Protein AF-A0A2V5MKQ5-F1 (afdb_monomer_lite)

Foldseek 3Di:
DDDDDDDDDDDDDDDDDDDDDDDDDDDDDDPDDDPPPPDDDDDDDDDDDDDDDDDDDDDDDDDDPDPPPPPDPDPDPPPVPPPVDPWDKDKAWWDADPVQKTWGADVVVVSDDDLQTETGDSCNCVVLVDDGGKIWIATWDQDPSHIYGDDTQDINPHGSVVSVPDDPPVPDDDDDD

Radius of gyration: 36.66 Å; chains: 1; bounding box: 96×63×113 Å

Structure (mmCIF, N/CA/C/O backbone):
data_AF-A0A2V5MKQ5-F1
#
_entry.id   AF-A0A2V5MKQ5-F1
#
loop_
_atom_site.group_PDB
_atom_site.id
_atom_site.type_symbol
_atom_site.label_atom_id
_atom_site.label_alt_id
_atom_site.label_comp_id
_atom_site.label_asym_id
_atom_site.label_entity_id
_atom_site.label_seq_id
_atom_site.pdbx_PDB_ins_code
_atom_site.Cartn_x
_atom_site.Cartn_y
_atom_site.Cartn_z
_atom_site.occupancy
_atom_site.B_iso_or_equiv
_atom_site.auth_seq_id
_atom_site.auth_comp_id
_atom_site.auth_asym_id
_atom_site.auth_atom_id
_atom_site.pdbx_PDB_model_num
ATOM 1 N N . MET A 1 1 ? 54.686 -41.166 -37.992 1.00 39.62 1 MET A N 1
ATOM 2 C CA . MET A 1 1 ? 55.548 -40.413 -37.072 1.00 39.62 1 MET A CA 1
ATOM 3 C C . MET A 1 1 ? 54.743 -39.206 -36.630 1.00 39.62 1 MET A C 1
ATOM 5 O O . MET A 1 1 ? 54.577 -38.311 -37.446 1.00 39.62 1 MET A O 1
ATOM 9 N N . ASP A 1 2 ? 54.065 -39.135 -35.491 1.00 48.53 2 ASP A N 1
ATOM 10 C CA . ASP A 1 2 ? 53.892 -39.974 -34.292 1.00 48.53 2 ASP A CA 1
ATOM 11 C C . ASP A 1 2 ? 52.547 -39.482 -33.692 1.00 48.53 2 ASP A C 1
ATOM 13 O O . ASP A 1 2 ? 52.270 -38.284 -33.735 1.00 48.53 2 ASP A O 1
ATOM 17 N N . GLU A 1 3 ? 51.527 -40.320 -33.492 1.00 52.16 3 GLU A N 1
ATOM 18 C CA . GLU A 1 3 ? 51.204 -41.030 -32.236 1.00 52.16 3 GLU A CA 1
ATOM 19 C C . GLU A 1 3 ? 51.322 -40.179 -30.957 1.00 52.16 3 GLU A C 1
ATOM 21 O O . GLU A 1 3 ? 52.414 -39.735 -30.625 1.00 52.16 3 GLU A O 1
ATOM 26 N N . ASN A 1 4 ? 50.174 -39.966 -30.283 1.00 58.44 4 ASN A N 1
ATOM 27 C CA . ASN A 1 4 ? 49.924 -39.787 -28.831 1.00 58.44 4 ASN A CA 1
ATOM 28 C C . ASN A 1 4 ? 48.474 -39.258 -28.688 1.00 58.44 4 ASN A C 1
ATOM 30 O O . ASN A 1 4 ? 48.225 -38.083 -28.937 1.00 58.44 4 ASN A O 1
ATOM 34 N N . ASN A 1 5 ? 47.425 -40.083 -28.605 1.00 54.06 5 ASN A N 1
ATOM 35 C CA . ASN A 1 5 ? 47.010 -41.039 -27.562 1.00 54.06 5 ASN A CA 1
ATOM 36 C C . ASN A 1 5 ? 46.573 -40.387 -26.232 1.00 54.06 5 ASN A C 1
ATOM 38 O O . ASN A 1 5 ? 47.407 -39.993 -25.428 1.00 54.06 5 ASN A O 1
ATOM 42 N N . ASP A 1 6 ? 45.245 -40.272 -26.106 1.00 55.38 6 ASP A N 1
ATOM 43 C CA . ASP A 1 6 ? 44.357 -40.610 -24.976 1.00 55.38 6 ASP A CA 1
ATOM 44 C C . ASP A 1 6 ? 44.837 -40.432 -23.520 1.00 55.38 6 ASP A C 1
ATOM 46 O O . ASP A 1 6 ? 45.782 -41.088 -23.103 1.00 55.38 6 ASP A O 1
ATOM 50 N N . GLU A 1 7 ? 44.097 -39.608 -22.759 1.00 61.53 7 GLU A N 1
ATOM 51 C CA . GLU A 1 7 ? 43.859 -39.610 -21.293 1.00 61.53 7 GLU A CA 1
ATOM 52 C C . GLU A 1 7 ? 43.198 -38.245 -20.948 1.00 61.53 7 GLU A C 1
ATOM 54 O O . GLU A 1 7 ? 43.709 -37.198 -21.320 1.00 61.53 7 GLU A O 1
ATOM 59 N N . ASN A 1 8 ? 42.060 -38.079 -20.271 1.00 56.19 8 ASN A N 1
ATOM 60 C CA . ASN A 1 8 ? 41.385 -38.897 -19.279 1.00 56.19 8 ASN A CA 1
ATOM 61 C C . ASN A 1 8 ? 39.951 -38.336 -19.071 1.00 56.19 8 ASN A C 1
ATOM 63 O O . ASN A 1 8 ? 39.749 -37.121 -19.006 1.00 56.19 8 ASN A O 1
ATOM 67 N N . GLN A 1 9 ? 38.961 -39.225 -18.994 1.00 63.19 9 GLN A N 1
ATOM 68 C CA . GLN A 1 9 ? 37.521 -38.949 -18.872 1.00 63.19 9 GLN A CA 1
ATOM 69 C C . GLN A 1 9 ? 37.124 -38.501 -17.444 1.00 63.19 9 GLN A C 1
ATOM 71 O O . GLN A 1 9 ? 37.850 -38.786 -16.490 1.00 63.19 9 GLN A O 1
ATOM 76 N N . PRO A 1 10 ? 35.966 -37.836 -17.242 1.00 60.56 10 PRO A N 1
ATOM 77 C CA . PRO A 1 10 ? 35.451 -37.548 -15.901 1.00 60.56 10 PRO A CA 1
ATOM 78 C C . PRO A 1 10 ? 34.958 -38.828 -15.198 1.00 60.56 10 PRO A C 1
ATOM 80 O O . PRO A 1 10 ? 34.242 -39.636 -15.788 1.00 60.56 10 PRO A O 1
ATOM 83 N N . ALA A 1 11 ? 35.322 -39.000 -13.924 1.00 65.56 11 ALA A N 1
ATOM 84 C CA . ALA A 1 11 ? 34.940 -40.157 -13.110 1.00 65.56 11 ALA A CA 1
ATOM 85 C C . ALA A 1 11 ? 33.420 -40.210 -12.800 1.00 65.56 11 ALA A C 1
ATOM 87 O O . ALA A 1 11 ? 32.802 -39.156 -12.615 1.00 65.56 11 ALA A O 1
ATOM 88 N N . PRO A 1 12 ? 32.811 -41.413 -12.707 1.00 56.47 12 PRO A N 1
ATOM 89 C CA . PRO A 1 12 ? 31.392 -41.593 -12.419 1.00 56.47 12 PRO A CA 1
ATOM 90 C C . PRO A 1 12 ? 31.064 -41.674 -10.916 1.00 56.47 12 PRO A C 1
ATOM 92 O O . PRO A 1 12 ? 31.921 -41.823 -10.051 1.00 56.47 12 PRO A O 1
ATOM 95 N N . VAL A 1 13 ? 29.761 -41.568 -10.664 1.00 56.53 13 VAL A N 1
ATOM 96 C CA . VAL A 1 13 ? 29.020 -41.501 -9.398 1.00 56.53 13 VAL A CA 1
ATOM 97 C C . VAL A 1 13 ? 29.194 -42.751 -8.523 1.00 56.53 13 VAL A C 1
ATOM 99 O O . VAL A 1 13 ? 28.923 -43.855 -8.987 1.00 56.53 13 VAL A O 1
ATOM 102 N N . GLU A 1 14 ? 29.483 -42.571 -7.229 1.00 49.66 14 GLU A N 1
ATOM 103 C CA . GLU A 1 14 ? 29.200 -43.580 -6.200 1.00 49.66 14 GLU A CA 1
ATOM 104 C C . GLU A 1 14 ? 28.038 -43.142 -5.302 1.00 49.66 14 GLU A C 1
ATOM 106 O O . GLU A 1 14 ? 28.033 -42.088 -4.667 1.00 49.66 14 GLU A O 1
ATOM 111 N N . THR A 1 15 ? 27.024 -44.003 -5.300 1.00 49.22 15 THR A N 1
ATOM 112 C CA . THR A 1 15 ? 25.898 -44.035 -4.375 1.00 49.22 15 THR A CA 1
ATOM 113 C C . THR A 1 15 ? 26.328 -44.821 -3.141 1.00 49.22 15 THR A C 1
ATOM 115 O O . THR A 1 15 ? 26.716 -45.976 -3.275 1.00 49.22 15 THR A O 1
ATOM 118 N N . ALA A 1 16 ? 26.178 -44.253 -1.947 1.00 45.69 16 ALA A N 1
ATOM 119 C CA . ALA A 1 16 ? 26.094 -45.032 -0.718 1.00 45.69 16 ALA A CA 1
ATOM 120 C C . ALA A 1 16 ? 25.119 -44.340 0.236 1.00 45.69 16 ALA A C 1
ATOM 122 O O . ALA A 1 16 ? 25.381 -43.273 0.788 1.00 45.69 16 ALA A O 1
ATOM 123 N N . ALA A 1 17 ? 23.945 -44.949 0.348 1.00 45.34 17 ALA A N 1
ATOM 124 C CA . ALA A 1 17 ? 23.015 -44.726 1.431 1.00 45.34 17 ALA A CA 1
ATOM 125 C C . ALA A 1 17 ? 23.611 -45.288 2.727 1.00 45.34 17 ALA A C 1
ATOM 127 O O . ALA A 1 17 ? 24.124 -46.401 2.711 1.00 45.34 17 ALA A O 1
ATOM 128 N N . ASP A 1 18 ? 23.441 -44.574 3.837 1.00 53.12 18 ASP A N 1
ATOM 129 C CA . ASP A 1 18 ? 23.330 -45.204 5.150 1.00 53.12 18 ASP A CA 1
ATOM 130 C C . ASP A 1 18 ? 22.248 -44.485 5.976 1.00 53.12 18 ASP A C 1
ATOM 132 O O . ASP A 1 18 ? 22.280 -43.255 6.106 1.00 53.12 18 ASP A O 1
ATOM 136 N N . PRO A 1 19 ? 21.243 -45.217 6.493 1.00 56.53 19 PRO A N 1
ATOM 137 C CA . PRO A 1 19 ? 20.177 -44.669 7.313 1.00 56.53 19 PRO A CA 1
ATOM 138 C C . PRO A 1 19 ? 20.463 -44.825 8.817 1.00 56.53 19 PRO A C 1
ATOM 140 O O . PRO A 1 19 ? 21.181 -45.716 9.253 1.00 56.53 19 PRO A O 1
ATOM 143 N N . ALA A 1 20 ? 19.731 -44.025 9.598 1.00 42.56 20 ALA A N 1
ATOM 144 C CA . ALA A 1 20 ? 19.390 -44.218 11.011 1.00 42.56 20 ALA A CA 1
ATOM 145 C C . ALA A 1 20 ? 20.372 -43.720 12.089 1.00 42.56 20 ALA A C 1
ATOM 147 O O . ALA A 1 20 ? 21.275 -44.428 12.513 1.00 42.56 20 ALA A O 1
ATOM 148 N N . LEU A 1 21 ? 19.998 -42.594 12.714 1.00 52.06 21 LEU A N 1
ATOM 149 C CA . LEU A 1 21 ? 19.948 -42.480 14.178 1.00 52.06 21 LEU A CA 1
ATOM 150 C C . LEU A 1 21 ? 18.680 -41.697 14.593 1.00 52.06 21 LEU A C 1
ATOM 152 O O . LEU A 1 21 ? 18.428 -40.621 14.049 1.00 52.06 21 LEU A O 1
ATOM 156 N N . PRO A 1 22 ? 17.852 -42.208 15.527 1.00 51.72 22 PRO A N 1
ATOM 157 C CA . PRO A 1 22 ? 16.663 -41.510 15.998 1.00 51.72 22 PRO A CA 1
ATOM 158 C C . PRO A 1 22 ? 17.040 -40.530 17.114 1.00 51.72 22 PRO A C 1
ATOM 160 O O . PRO A 1 22 ? 17.352 -40.935 18.235 1.0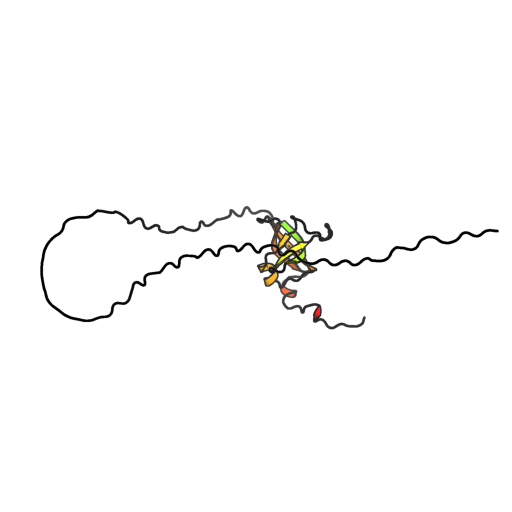0 51.72 22 PRO A O 1
ATOM 163 N N . GLU A 1 23 ? 16.986 -39.229 16.830 1.00 51.44 23 GLU A N 1
ATOM 164 C CA . GLU A 1 23 ? 17.186 -38.217 17.865 1.00 51.44 23 GLU A CA 1
ATOM 165 C C . GLU A 1 23 ? 15.937 -38.082 18.747 1.00 51.44 23 GLU A C 1
ATOM 167 O O . GLU A 1 23 ? 14.795 -37.930 18.301 1.00 51.44 23 GLU A O 1
ATOM 172 N N . GLN A 1 24 ? 16.187 -38.216 20.042 1.00 55.12 24 GLN A N 1
ATOM 173 C CA . GLN A 1 24 ? 15.215 -38.368 21.107 1.00 55.12 24 GLN A CA 1
ATOM 174 C C . GLN A 1 24 ? 14.298 -37.144 21.205 1.00 55.12 24 GLN A C 1
ATOM 176 O O . GLN A 1 24 ? 14.716 -36.036 21.541 1.00 55.12 24 GLN A O 1
ATOM 181 N N . ARG A 1 25 ? 12.998 -37.365 20.989 1.00 53.09 25 ARG A N 1
ATOM 182 C CA . ARG A 1 25 ? 11.948 -36.399 21.323 1.00 53.09 25 ARG A CA 1
ATOM 183 C C . ARG A 1 25 ? 11.902 -36.205 22.837 1.00 53.09 25 ARG A C 1
ATOM 185 O O . ARG A 1 25 ? 11.254 -36.964 23.552 1.00 53.09 25 ARG A O 1
ATOM 192 N N . GLN A 1 26 ? 12.559 -35.159 23.326 1.00 56.31 26 GLN A N 1
ATOM 193 C CA . GLN A 1 26 ? 12.410 -34.726 24.710 1.00 56.31 26 GLN A CA 1
ATOM 194 C C . GLN A 1 26 ? 10.971 -34.242 24.939 1.00 56.31 26 GLN A C 1
ATOM 196 O O . GLN A 1 26 ? 10.519 -33.215 24.425 1.00 56.31 26 GLN A O 1
ATOM 201 N N . HIS A 1 27 ? 10.224 -35.033 25.703 1.00 48.47 27 HIS A N 1
ATOM 202 C CA . HIS A 1 27 ? 8.871 -34.738 26.142 1.00 48.47 27 HIS A CA 1
ATOM 203 C C . HIS A 1 27 ? 8.852 -33.477 27.018 1.00 48.47 27 HIS A C 1
ATOM 205 O O . HIS A 1 27 ? 9.259 -33.495 28.177 1.00 48.47 27 HIS A O 1
ATOM 211 N N . ARG A 1 28 ? 8.307 -32.375 26.491 1.00 57.31 28 ARG A N 1
ATOM 212 C CA . ARG A 1 28 ? 7.909 -31.217 27.307 1.00 57.31 28 ARG A CA 1
ATOM 213 C C . ARG A 1 28 ? 6.769 -31.622 28.256 1.00 57.31 28 ARG A C 1
ATOM 215 O O . ARG A 1 28 ? 5.722 -32.064 27.771 1.00 57.31 28 ARG A O 1
ATOM 222 N N . PRO A 1 29 ? 6.892 -31.426 29.580 1.00 51.72 29 PRO A N 1
ATOM 223 C CA . PRO A 1 29 ? 5.800 -31.713 30.495 1.00 51.72 29 PRO A CA 1
ATOM 224 C C . PRO A 1 29 ? 4.680 -30.683 30.304 1.00 51.72 29 PRO A C 1
ATOM 226 O O . PRO A 1 29 ? 4.890 -29.467 30.342 1.00 51.72 29 PRO A O 1
ATOM 229 N N . ARG A 1 30 ? 3.459 -31.182 30.098 1.00 58.16 30 ARG A N 1
ATOM 230 C CA . ARG A 1 30 ? 2.233 -30.379 30.064 1.00 58.16 30 ARG A CA 1
ATOM 231 C C . ARG A 1 30 ? 1.997 -29.780 31.453 1.00 58.16 30 ARG A C 1
ATOM 233 O O . ARG A 1 30 ? 1.656 -30.503 32.388 1.00 58.16 30 ARG A O 1
ATOM 240 N N . ARG A 1 31 ? 2.150 -28.459 31.589 1.00 55.16 31 ARG A N 1
ATOM 241 C CA . ARG A 1 31 ? 1.735 -27.715 32.788 1.00 55.16 31 ARG A CA 1
ATOM 242 C C . ARG A 1 31 ? 0.212 -27.830 32.933 1.00 55.16 31 ARG A C 1
ATOM 244 O O . ARG A 1 31 ? -0.539 -27.226 32.172 1.00 55.16 31 ARG A O 1
ATOM 251 N N . ARG A 1 32 ? -0.240 -28.654 33.885 1.00 51.41 32 ARG A N 1
ATOM 252 C CA . ARG A 1 32 ? -1.635 -28.712 34.342 1.00 51.41 32 ARG A CA 1
ATOM 253 C C . ARG A 1 32 ? -1.969 -27.392 35.033 1.00 51.41 32 ARG A C 1
ATOM 255 O O . ARG A 1 32 ? -1.451 -27.117 36.110 1.00 51.41 32 ARG A O 1
ATOM 262 N N . PHE A 1 33 ? -2.851 -26.600 34.437 1.00 50.72 33 PHE A N 1
ATOM 263 C CA . PHE A 1 33 ? -3.520 -25.520 35.155 1.00 50.72 33 PHE A CA 1
ATOM 264 C C . PHE A 1 33 ? -4.498 -26.129 36.175 1.00 50.72 33 PHE A C 1
ATOM 266 O O . PHE A 1 33 ? -5.291 -27.000 35.798 1.00 50.72 33 PHE A O 1
ATOM 273 N N . PRO A 1 34 ? -4.485 -25.712 37.451 1.00 51.16 34 PRO A N 1
ATOM 274 C CA . PRO A 1 34 ? -5.524 -26.104 38.389 1.00 51.16 34 PRO A CA 1
ATOM 275 C C . PRO A 1 34 ? -6.838 -25.417 38.001 1.00 51.16 34 PRO A C 1
ATOM 277 O O . PRO A 1 34 ? -6.930 -24.191 37.934 1.00 51.16 34 PRO A O 1
ATOM 280 N N . ARG A 1 35 ? -7.876 -26.221 37.745 1.00 48.50 35 ARG A N 1
ATOM 281 C CA . ARG A 1 35 ? -9.254 -25.742 37.599 1.00 48.50 35 ARG A CA 1
ATOM 282 C C . ARG A 1 35 ? -9.693 -25.133 38.934 1.00 48.50 35 ARG A C 1
ATOM 284 O O . ARG A 1 35 ? -9.949 -25.865 39.888 1.00 48.50 35 ARG A O 1
ATOM 291 N N . ARG A 1 36 ? -9.788 -23.802 39.000 1.00 43.91 36 ARG A N 1
ATOM 292 C CA . ARG A 1 36 ? -10.528 -23.102 40.060 1.00 43.91 36 ARG A CA 1
ATOM 293 C C . ARG A 1 36 ? -11.982 -23.572 39.998 1.00 43.91 36 ARG A C 1
ATOM 295 O O . ARG A 1 36 ? -12.695 -23.245 39.055 1.00 43.91 36 ARG A O 1
ATOM 302 N N . ARG A 1 37 ? -12.410 -24.354 40.993 1.00 44.00 37 ARG A N 1
ATOM 303 C CA . ARG A 1 37 ? -13.832 -24.562 41.284 1.00 44.00 37 ARG A CA 1
ATOM 304 C C . ARG A 1 37 ? -14.386 -23.225 41.763 1.00 44.00 37 ARG A C 1
ATOM 306 O O . ARG A 1 37 ? -14.132 -22.834 42.899 1.00 44.00 37 ARG A O 1
ATOM 313 N N . TYR A 1 38 ? -15.110 -22.526 40.895 1.00 40.75 38 TYR A N 1
ATOM 314 C CA . TYR A 1 38 ? -16.082 -21.552 41.365 1.00 40.75 38 TYR A CA 1
ATOM 315 C C . TYR A 1 38 ? -17.172 -22.338 42.092 1.00 40.75 38 TYR A C 1
ATOM 317 O O . TYR A 1 38 ? -17.764 -23.267 41.550 1.00 40.75 38 TYR A O 1
ATOM 325 N N . ARG A 1 39 ? -17.320 -22.038 43.380 1.00 41.28 39 ARG A N 1
ATOM 326 C CA . ARG A 1 39 ? -18.386 -22.540 44.234 1.00 41.28 39 ARG A CA 1
ATOM 327 C C . ARG A 1 39 ? -19.617 -21.715 43.884 1.00 41.28 39 ARG A C 1
ATOM 329 O O . ARG A 1 39 ? -19.676 -20.546 44.258 1.00 41.28 39 ARG A O 1
ATOM 336 N N . ASP A 1 40 ? -20.539 -22.309 43.136 1.00 43.31 40 ASP A N 1
ATOM 337 C CA . ASP A 1 40 ? -21.857 -21.740 42.881 1.00 43.31 40 ASP A CA 1
ATOM 338 C C . ASP A 1 40 ? -22.528 -21.370 44.206 1.00 43.31 40 ASP A C 1
ATOM 340 O O . ASP A 1 40 ? -22.781 -22.199 45.084 1.00 43.31 40 ASP A O 1
ATOM 344 N N . ARG A 1 41 ? -22.749 -20.066 44.350 1.00 38.97 41 ARG A N 1
ATOM 345 C CA . ARG A 1 41 ? -23.574 -19.431 45.365 1.00 38.97 41 ARG A CA 1
ATOM 346 C C . ARG A 1 41 ? -24.880 -19.073 44.664 1.00 38.97 41 ARG A C 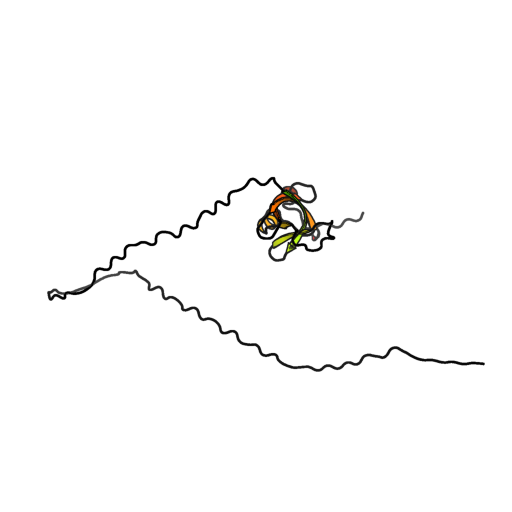1
ATOM 348 O O . ARG A 1 41 ? -24.888 -18.153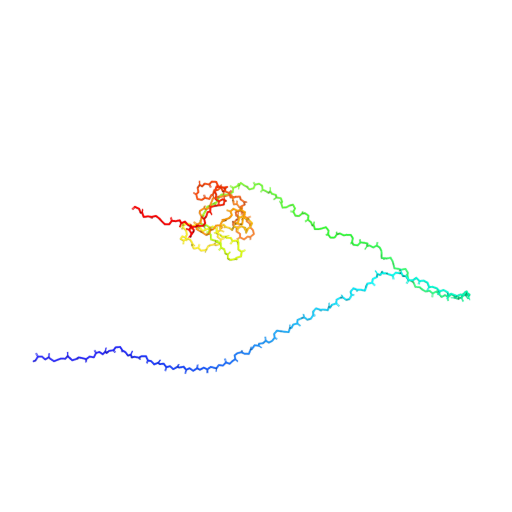 43.857 1.00 38.97 41 ARG A O 1
ATOM 355 N N . GLY A 1 42 ? -25.972 -19.731 45.043 1.00 37.53 42 GLY A N 1
ATOM 356 C CA . GLY A 1 42 ? -27.323 -19.216 44.807 1.00 37.53 42 GLY A CA 1
ATOM 357 C C . GLY A 1 42 ? -28.327 -20.275 44.370 1.00 37.53 42 GLY A C 1
ATOM 358 O O . GLY A 1 42 ? -28.200 -20.840 43.294 1.00 37.53 42 GLY A O 1
ATOM 359 N N . GLY A 1 43 ? -29.352 -20.499 45.195 1.00 40.50 43 GLY A N 1
ATOM 360 C CA . GLY A 1 43 ? -30.515 -21.304 44.822 1.00 40.50 43 GLY A CA 1
ATOM 361 C C . GLY A 1 43 ? -31.309 -21.800 46.024 1.00 40.50 43 GLY A C 1
ATOM 362 O O . GLY A 1 43 ? -31.292 -22.986 46.322 1.00 40.50 43 GLY A O 1
ATOM 363 N N . ARG A 1 44 ? -31.967 -20.879 46.740 1.00 39.06 44 ARG A N 1
ATOM 364 C CA . ARG A 1 44 ? -32.921 -21.178 47.816 1.00 39.06 44 ARG A CA 1
ATOM 365 C C . ARG A 1 44 ? -34.257 -21.655 47.225 1.00 39.06 44 ARG A C 1
ATOM 367 O O . ARG A 1 44 ? -34.935 -20.868 46.581 1.00 39.06 44 ARG A O 1
ATOM 374 N N . PHE A 1 45 ? -34.642 -22.884 47.542 1.00 34.47 45 PHE A N 1
ATOM 375 C CA . PHE A 1 45 ? -36.012 -23.409 47.670 1.00 34.47 45 PHE A CA 1
ATOM 376 C C . PHE A 1 45 ? -35.882 -24.473 48.777 1.00 34.47 45 PHE A C 1
ATOM 378 O O . PHE A 1 45 ? -34.920 -25.229 48.743 1.00 34.47 45 PHE A O 1
ATOM 385 N N . GLY A 1 46 ? -36.668 -24.604 49.838 1.00 34.72 46 GLY A N 1
ATOM 386 C CA . GLY A 1 46 ? -37.986 -24.126 50.223 1.00 34.72 46 GLY A CA 1
ATOM 387 C C . GLY A 1 46 ? -38.581 -25.263 51.074 1.00 34.72 46 GLY A C 1
ATOM 388 O O . GLY A 1 46 ? -38.596 -26.391 50.600 1.00 34.72 46 GLY A O 1
ATOM 389 N N . GLY A 1 47 ? -39.034 -24.974 52.301 1.00 35.56 47 GLY A N 1
ATOM 390 C CA . GLY A 1 47 ? -39.947 -25.841 53.066 1.00 35.56 47 GLY A CA 1
ATOM 391 C C . GLY A 1 47 ? -39.344 -26.830 54.079 1.00 35.56 47 GLY A C 1
ATOM 392 O O . GLY A 1 47 ? -38.857 -27.888 53.707 1.00 35.56 47 GLY A O 1
ATOM 393 N N . ASP A 1 48 ? -39.494 -26.493 55.364 1.00 37.19 48 ASP A N 1
ATOM 394 C CA . ASP A 1 48 ? -40.431 -27.151 56.303 1.00 37.19 48 ASP A CA 1
ATOM 395 C C . ASP A 1 48 ? -39.886 -27.614 57.681 1.00 37.19 48 ASP A C 1
ATOM 397 O O . ASP A 1 48 ? -38.917 -28.357 57.790 1.00 37.19 48 ASP A O 1
ATOM 401 N N . ASN A 1 49 ? -40.621 -27.156 58.705 1.00 41.09 49 ASN A N 1
ATOM 402 C CA . ASN A 1 49 ? -40.916 -27.699 60.039 1.00 41.09 49 ASN A CA 1
ATOM 403 C C . ASN A 1 49 ? -39.839 -28.034 61.103 1.00 41.09 49 ASN A C 1
ATOM 405 O O . ASN A 1 49 ? -39.172 -29.064 61.058 1.00 41.09 49 ASN A O 1
ATOM 409 N N . SER A 1 50 ? -39.891 -27.258 62.206 1.00 41.31 50 SER A N 1
ATOM 410 C CA . SER A 1 50 ? -40.313 -27.663 63.578 1.00 41.31 50 SER A CA 1
ATOM 411 C C . SER A 1 50 ? -39.397 -27.270 64.769 1.00 41.31 50 SER A C 1
ATOM 413 O O . SER A 1 50 ? -38.202 -27.535 64.776 1.00 41.31 50 SER A O 1
ATOM 415 N N . ASN A 1 51 ? -40.057 -26.675 65.781 1.00 39.72 51 ASN A N 1
ATOM 416 C CA . ASN A 1 51 ? -39.799 -26.558 67.236 1.00 39.72 51 ASN A CA 1
ATOM 417 C C . ASN A 1 51 ? -38.567 -25.830 67.858 1.00 39.72 51 ASN A C 1
ATOM 419 O O . ASN A 1 51 ? -37.436 -26.297 67.821 1.00 39.72 51 ASN A O 1
ATOM 423 N N . GLU A 1 52 ? -38.908 -24.732 68.557 1.00 44.06 52 GLU A N 1
ATOM 424 C CA . GLU A 1 52 ? -38.324 -23.946 69.685 1.00 44.06 52 GLU A CA 1
ATOM 425 C C . GLU A 1 52 ? -37.561 -24.692 70.840 1.00 44.06 52 GLU A C 1
ATOM 427 O O . GLU A 1 52 ? -37.714 -25.906 70.950 1.00 44.06 52 GLU A O 1
ATOM 432 N N . PRO A 1 53 ? -36.957 -24.013 71.870 1.00 54.88 53 PRO A N 1
ATOM 433 C CA . PRO A 1 53 ? -35.808 -23.068 71.953 1.00 54.88 53 PRO A CA 1
ATOM 434 C C . PRO A 1 53 ? -34.879 -23.459 73.178 1.00 54.88 53 PRO A C 1
ATOM 436 O O . PRO A 1 53 ? -34.881 -24.631 73.544 1.00 54.88 53 PRO A O 1
ATOM 439 N N . PRO A 1 54 ? -34.219 -22.575 73.981 1.00 57.47 54 PRO A N 1
ATOM 440 C CA . PRO A 1 54 ? -33.217 -21.513 73.750 1.00 57.47 54 PRO A CA 1
ATOM 441 C C . PRO A 1 54 ? -31.846 -21.722 74.489 1.00 57.47 54 PRO A C 1
ATOM 443 O O . PRO A 1 54 ? -31.708 -22.564 75.368 1.00 57.47 54 PRO A O 1
ATOM 446 N N . ASN A 1 55 ? -30.902 -20.799 74.225 1.00 38.09 55 ASN A N 1
ATOM 447 C CA . ASN A 1 55 ? -29.822 -20.283 75.105 1.00 38.09 55 ASN A CA 1
ATOM 448 C C . ASN A 1 55 ? -28.537 -21.120 75.354 1.00 38.09 55 ASN A C 1
ATOM 450 O O . ASN A 1 55 ? -28.605 -22.235 75.849 1.00 38.09 55 ASN A O 1
ATOM 454 N N . VAL A 1 56 ? -27.364 -20.510 75.098 1.00 35.59 56 VAL A N 1
ATOM 455 C CA . VAL A 1 56 ? -26.164 -20.397 75.976 1.00 35.59 56 VAL A CA 1
ATOM 456 C C . VAL A 1 56 ? -25.032 -19.711 75.185 1.00 35.59 56 VAL A C 1
ATOM 458 O O . VAL A 1 56 ? -24.810 -19.999 74.011 1.00 35.59 56 VAL A O 1
ATOM 461 N N . GLY A 1 57 ? -24.368 -18.751 75.836 1.00 35.06 57 GLY A N 1
ATOM 462 C CA . GLY A 1 57 ? -23.388 -17.830 75.261 1.00 35.06 57 GLY A CA 1
ATOM 463 C C . GLY A 1 57 ? -22.020 -18.406 74.883 1.00 35.06 57 GLY A C 1
ATOM 464 O O . GLY A 1 57 ? -21.704 -19.569 75.114 1.00 35.06 57 GLY A O 1
ATOM 465 N N . GLY A 1 58 ? -21.196 -17.525 74.315 1.00 37.66 58 GLY A N 1
ATOM 466 C CA . GLY A 1 58 ? -19.825 -17.814 73.910 1.00 37.66 58 GLY A CA 1
ATOM 467 C C . GLY A 1 58 ? -19.172 -16.589 73.284 1.00 37.66 58 GLY A C 1
ATOM 468 O O . GLY A 1 58 ? -19.310 -16.347 72.092 1.00 37.66 58 GLY A O 1
ATOM 469 N N . ASP A 1 59 ? -18.512 -15.816 74.139 1.00 40.84 59 ASP A N 1
ATOM 470 C CA . ASP A 1 59 ? -17.458 -14.853 73.830 1.00 40.84 59 ASP A CA 1
ATOM 471 C C . ASP A 1 59 ? -16.410 -15.422 72.851 1.00 40.84 59 ASP A C 1
ATOM 473 O O . ASP A 1 59 ? -16.075 -16.605 72.920 1.00 40.84 59 ASP A O 1
ATOM 477 N N . THR A 1 60 ? -15.926 -14.556 71.954 1.00 35.97 60 THR A N 1
ATOM 478 C CA . THR A 1 60 ? -14.584 -14.470 71.337 1.00 35.97 60 THR A CA 1
ATOM 479 C C . THR A 1 60 ? -14.666 -14.093 69.856 1.00 35.97 60 THR A C 1
ATOM 481 O O . THR A 1 60 ? -15.342 -14.737 69.058 1.00 35.97 60 THR A O 1
ATOM 484 N N . GLY A 1 61 ? -13.882 -13.086 69.463 1.00 36.59 61 GLY A N 1
ATOM 485 C CA . GLY A 1 61 ? -13.289 -13.088 68.128 1.00 36.59 61 GLY A CA 1
ATOM 486 C C . GLY A 1 61 ? -13.436 -11.812 67.310 1.00 36.59 61 GLY A C 1
ATOM 487 O O . GLY A 1 61 ? -14.285 -11.730 66.434 1.00 36.59 61 GLY A O 1
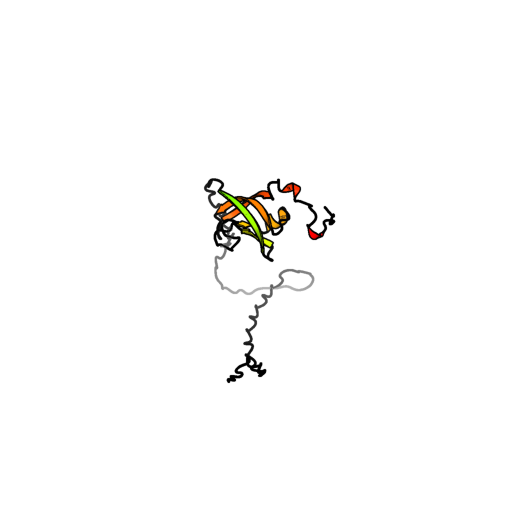ATOM 488 N N . VAL A 1 62 ? -12.462 -10.925 67.513 1.00 47.88 62 VAL A N 1
ATOM 489 C CA . VAL A 1 62 ? -11.708 -10.210 66.470 1.00 47.88 62 VAL A CA 1
ATOM 490 C C . VAL A 1 62 ? -12.454 -9.224 65.562 1.00 47.88 62 VAL A C 1
ATOM 492 O O . VAL A 1 62 ? -13.076 -9.560 64.558 1.00 47.88 62 VAL A O 1
ATOM 495 N N . GLU A 1 63 ? -12.230 -7.947 65.866 1.00 48.03 63 GLU A N 1
ATOM 496 C CA . GLU A 1 63 ? -12.291 -6.846 64.914 1.00 48.03 63 GLU A CA 1
ATOM 497 C C . GLU A 1 63 ? -11.272 -7.081 63.783 1.00 48.03 63 GLU A C 1
ATOM 499 O O . GLU A 1 63 ? -10.063 -7.055 64.007 1.00 48.03 63 GLU A O 1
ATOM 504 N N . THR A 1 64 ? -11.740 -7.273 62.550 1.00 42.00 64 THR A N 1
ATOM 505 C CA . THR A 1 64 ? -10.916 -7.044 61.355 1.00 42.00 64 THR A CA 1
ATOM 506 C C . THR A 1 64 ? -11.623 -6.043 60.454 1.00 42.00 64 THR A C 1
ATOM 508 O O . THR A 1 64 ? -12.585 -6.359 59.751 1.00 42.00 64 THR A O 1
ATOM 511 N N . LEU A 1 65 ? -11.140 -4.805 60.526 1.00 50.56 65 LEU A N 1
ATOM 512 C CA . LEU A 1 65 ? -11.344 -3.751 59.543 1.00 50.56 65 LEU A CA 1
ATOM 513 C C . LEU A 1 65 ? -10.811 -4.219 58.181 1.00 50.56 65 LEU A C 1
ATOM 515 O O . LEU A 1 65 ? -9.620 -4.117 57.929 1.00 50.56 65 LEU A O 1
ATOM 519 N N . ASP A 1 66 ? -11.688 -4.687 57.296 1.00 45.97 66 ASP A N 1
ATOM 520 C CA . ASP A 1 66 ? -11.370 -4.873 55.874 1.00 45.97 66 ASP A CA 1
ATOM 521 C C . ASP A 1 66 ? -12.545 -4.396 55.010 1.00 45.97 66 ASP A C 1
ATOM 523 O O . ASP A 1 66 ? -13.330 -5.155 54.440 1.00 45.97 66 ASP A O 1
ATOM 527 N N . ARG A 1 67 ? -12.664 -3.070 54.925 1.00 47.72 67 ARG A N 1
ATOM 528 C CA . ARG A 1 67 ? -13.325 -2.370 53.819 1.00 47.72 67 ARG A CA 1
ATOM 529 C C . ARG A 1 67 ? -12.350 -1.350 53.248 1.00 47.72 67 ARG A C 1
ATOM 531 O O . ARG A 1 67 ? -12.484 -0.150 53.444 1.00 47.72 67 ARG A O 1
ATOM 538 N N . GLN A 1 68 ? -11.360 -1.861 52.533 1.00 46.88 68 GLN A N 1
ATOM 539 C CA . GLN A 1 68 ? -10.774 -1.143 51.412 1.00 46.88 68 GLN A CA 1
ATOM 540 C C . GLN A 1 68 ? -11.136 -1.937 50.165 1.00 46.88 68 GLN A C 1
ATOM 542 O O . GLN A 1 68 ? -10.476 -2.905 49.784 1.00 46.88 68 GLN A O 1
ATOM 547 N N . THR A 1 69 ? -12.269 -1.558 49.581 1.00 46.59 69 THR A N 1
ATOM 548 C CA . THR A 1 69 ? -12.565 -1.820 48.183 1.00 46.59 69 THR A CA 1
ATOM 549 C C . THR A 1 69 ? -11.354 -1.366 47.374 1.00 46.59 69 THR A C 1
ATOM 551 O O . THR A 1 69 ? -11.011 -0.189 47.327 1.00 46.59 69 THR A O 1
ATOM 554 N N . ARG A 1 70 ? -10.657 -2.332 46.774 1.00 55.34 70 ARG A N 1
ATOM 555 C CA . ARG A 1 70 ? -9.783 -2.082 45.630 1.00 55.34 70 ARG A CA 1
ATOM 556 C C . ARG A 1 70 ? -10.704 -1.796 44.453 1.00 55.34 70 ARG A C 1
ATOM 558 O O . ARG A 1 70 ? -11.027 -2.696 43.683 1.00 55.34 70 ARG A O 1
ATOM 565 N N . GLU A 1 71 ? -11.209 -0.575 44.436 1.00 46.53 71 GLU A N 1
ATOM 566 C CA . GLU A 1 71 ? -11.823 0.033 43.272 1.00 46.53 71 GLU A CA 1
ATOM 567 C C . GLU A 1 71 ? -10.706 0.290 42.257 1.00 46.53 71 GLU A C 1
ATOM 569 O O . GLU A 1 71 ? -9.674 0.884 42.562 1.00 46.53 71 GLU A O 1
ATOM 574 N N . ASP A 1 72 ? -10.905 -0.316 41.092 1.00 46.97 72 ASP A N 1
ATOM 575 C CA . ASP A 1 72 ? -10.508 0.196 39.791 1.00 46.97 72 ASP A CA 1
ATOM 576 C C . ASP A 1 72 ? -9.011 0.456 39.588 1.00 46.97 72 ASP A C 1
ATOM 578 O O . ASP A 1 72 ? -8.478 1.552 39.733 1.00 46.97 72 ASP A O 1
ATOM 582 N N . ALA A 1 73 ? -8.332 -0.588 39.103 1.00 50.91 73 ALA A N 1
ATOM 583 C CA . ALA A 1 73 ? -7.195 -0.399 38.215 1.00 50.91 73 ALA A CA 1
ATOM 584 C C . ALA A 1 73 ? -7.709 0.263 36.925 1.00 50.91 73 ALA A C 1
AT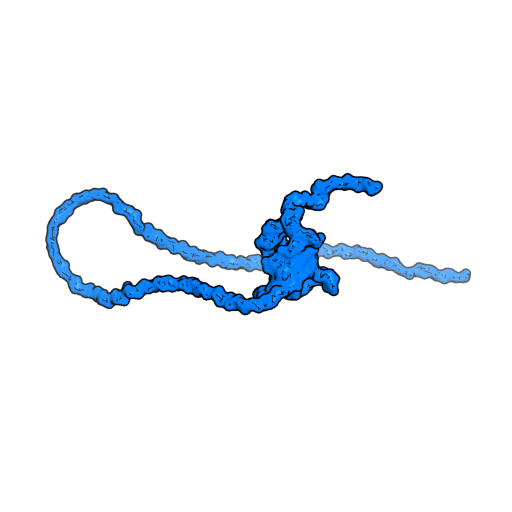OM 586 O O . ALA A 1 73 ? -7.975 -0.407 35.925 1.00 50.91 73 ALA A O 1
ATOM 587 N N . GLU A 1 74 ? -7.898 1.580 36.986 1.00 48.62 74 GLU A N 1
ATOM 588 C CA . GLU A 1 74 ? -8.068 2.444 35.832 1.00 48.62 74 GLU A CA 1
ATOM 589 C C . GLU A 1 74 ? -6.861 2.226 34.920 1.00 48.62 74 GLU A C 1
ATOM 591 O O . GLU A 1 74 ? -5.718 2.561 35.241 1.00 48.62 74 GLU A O 1
ATOM 596 N N . ALA A 1 75 ? -7.117 1.593 33.776 1.00 55.84 75 ALA A N 1
ATOM 597 C CA . ALA A 1 75 ? -6.213 1.643 32.650 1.00 55.84 75 ALA A CA 1
ATOM 598 C C . ALA A 1 75 ? -5.986 3.124 32.340 1.00 55.84 75 ALA A C 1
ATOM 600 O O . ALA A 1 75 ? -6.908 3.824 31.921 1.00 55.84 75 ALA A O 1
ATOM 601 N N . ALA A 1 76 ? -4.769 3.592 32.614 1.00 57.34 76 ALA A N 1
ATOM 602 C CA . ALA A 1 76 ? -4.344 4.940 32.303 1.00 57.34 76 ALA A CA 1
ATOM 603 C C . ALA A 1 76 ? -4.745 5.277 30.857 1.00 57.34 76 ALA A C 1
ATOM 605 O O . ALA A 1 76 ? -4.432 4.500 29.945 1.00 57.34 76 ALA A O 1
ATOM 606 N N . PRO A 1 77 ? -5.408 6.416 30.604 1.00 55.22 77 PRO A N 1
ATOM 607 C CA . PRO A 1 77 ? -5.421 6.957 29.266 1.00 55.22 77 PRO A CA 1
ATOM 608 C C . PRO A 1 77 ? -3.982 7.391 28.983 1.00 55.22 77 PRO A C 1
ATOM 610 O O . PRO A 1 77 ? -3.545 8.450 29.433 1.00 55.22 77 PRO A O 1
ATOM 613 N N . GLU A 1 78 ? -3.223 6.567 28.258 1.00 55.25 78 GLU A N 1
ATOM 614 C CA . GLU A 1 78 ? -2.029 7.039 27.561 1.00 55.25 78 GLU A CA 1
ATOM 615 C C . GLU A 1 78 ? -2.504 8.016 26.484 1.00 55.25 78 GLU A C 1
ATOM 617 O O . GLU A 1 78 ? -2.674 7.691 25.309 1.00 55.25 78 GLU A O 1
ATOM 622 N N . ASN A 1 79 ? -2.769 9.242 26.926 1.00 54.81 79 ASN A N 1
ATOM 623 C CA . ASN A 1 79 ? -2.792 10.424 26.098 1.00 54.81 79 ASN A CA 1
ATOM 624 C C . ASN A 1 79 ? -1.344 10.600 25.633 1.00 54.81 79 ASN A C 1
ATOM 626 O O . ASN A 1 79 ? -0.543 11.304 26.244 1.00 54.81 79 ASN A O 1
ATOM 630 N N . ALA A 1 80 ? -0.969 9.827 24.614 1.00 60.72 80 ALA A N 1
ATOM 631 C CA . ALA A 1 80 ? 0.260 10.034 23.885 1.00 60.72 80 ALA A CA 1
ATOM 632 C C . ALA A 1 80 ? 0.117 11.406 23.238 1.00 60.72 80 ALA A C 1
ATOM 634 O O . ALA A 1 80 ? -0.530 11.529 22.197 1.00 60.72 80 ALA A O 1
ATOM 635 N N . GLU A 1 81 ? 0.662 12.412 23.921 1.00 52.34 81 GLU A N 1
ATOM 636 C CA . GLU A 1 81 ? 0.844 13.781 23.466 1.00 52.34 81 GLU A CA 1
ATOM 637 C C . GLU A 1 81 ? 1.180 13.732 21.972 1.00 52.34 81 GLU A C 1
ATOM 639 O O . GLU A 1 81 ? 2.274 13.324 21.561 1.00 52.34 81 GLU A O 1
ATOM 644 N N . GLN A 1 82 ? 0.185 14.028 21.133 1.00 58.72 82 GLN A N 1
ATOM 645 C CA . GLN A 1 82 ? 0.364 14.076 19.692 1.00 58.72 82 GLN A CA 1
ATOM 646 C C . GLN A 1 82 ? 1.108 15.371 19.416 1.00 58.72 82 GLN A C 1
ATOM 648 O O . GLN A 1 82 ? 0.518 16.381 19.043 1.00 58.72 82 GLN A O 1
ATOM 653 N N . VAL A 1 83 ? 2.422 15.339 19.634 1.00 60.09 83 VAL A N 1
ATOM 654 C CA . VAL A 1 83 ? 3.329 16.291 19.013 1.00 60.09 83 VAL A CA 1
ATOM 655 C C . VAL A 1 83 ? 2.987 16.231 17.532 1.00 60.09 83 VAL A C 1
ATOM 657 O O . VAL A 1 83 ? 3.125 15.173 16.910 1.00 60.09 83 VAL A O 1
ATOM 660 N N . GLN A 1 84 ? 2.435 17.330 17.018 1.00 57.84 84 GLN A N 1
ATOM 661 C CA . GLN A 1 84 ? 2.101 17.524 15.614 1.00 57.84 84 GLN A CA 1
ATOM 662 C C . GLN A 1 84 ? 3.415 17.518 14.833 1.00 57.84 84 GLN A C 1
ATOM 664 O O . GLN A 1 84 ? 3.983 18.558 14.518 1.00 57.84 84 GLN A O 1
ATOM 669 N N . ALA A 1 85 ? 3.959 16.325 14.619 1.00 67.88 85 ALA A N 1
ATOM 670 C CA . ALA A 1 85 ? 5.021 16.112 13.668 1.00 67.88 85 ALA A CA 1
ATOM 671 C C . ALA A 1 85 ? 4.432 16.391 12.287 1.00 67.88 85 ALA A C 1
ATOM 673 O O . ALA A 1 85 ? 3.320 15.957 11.978 1.00 67.88 85 ALA A O 1
ATOM 674 N N . GLU A 1 86 ? 5.174 17.152 11.495 1.00 78.31 86 GLU A N 1
ATOM 675 C CA . GLU A 1 86 ? 4.836 17.428 10.108 1.00 78.31 86 GLU A CA 1
ATOM 676 C C . GLU A 1 86 ? 4.578 16.097 9.372 1.00 78.31 86 GLU A C 1
ATOM 678 O O . GLU A 1 86 ? 5.313 15.128 9.608 1.00 78.31 86 GLU A O 1
ATOM 683 N N . PRO A 1 87 ? 3.515 15.998 8.551 1.00 81.00 87 PRO A N 1
ATOM 684 C CA . PRO A 1 87 ? 3.169 14.748 7.889 1.00 81.00 87 PRO A CA 1
ATOM 685 C C . PRO A 1 87 ? 4.315 14.309 6.970 1.00 81.00 87 PRO A C 1
ATOM 687 O O . PRO A 1 87 ? 4.668 15.002 6.017 1.00 81.00 87 PRO A O 1
ATOM 690 N N . GLU A 1 88 ? 4.909 13.153 7.266 1.00 93.25 88 GLU A N 1
ATOM 691 C CA . GLU A 1 88 ? 5.943 12.537 6.435 1.00 93.25 88 GLU A CA 1
ATOM 692 C C . GLU A 1 88 ? 5.257 11.698 5.353 1.00 93.25 88 GLU A C 1
ATOM 694 O O . GLU A 1 88 ? 4.297 10.986 5.636 1.00 93.25 88 GLU A O 1
ATOM 699 N N . PHE A 1 89 ? 5.735 11.737 4.113 1.00 95.38 89 PHE A N 1
ATOM 700 C CA . PHE A 1 89 ? 5.147 10.966 3.013 1.00 95.38 89 PHE A CA 1
ATOM 701 C C . PHE A 1 89 ? 6.098 9.875 2.543 1.00 95.38 89 PHE A C 1
ATOM 703 O O . PHE A 1 89 ? 7.316 10.050 2.546 1.00 95.38 89 PHE A O 1
ATOM 710 N N . GLY A 1 90 ? 5.527 8.761 2.097 1.00 95.00 90 GLY A N 1
ATOM 711 C CA . GLY A 1 90 ? 6.281 7.628 1.587 1.00 95.00 90 GLY A CA 1
ATOM 712 C C . GLY A 1 90 ? 5.568 6.929 0.440 1.00 95.00 90 GLY A C 1
ATOM 713 O O . GLY A 1 90 ? 4.338 6.940 0.346 1.00 95.00 90 GLY A O 1
ATOM 714 N N . GLU A 1 91 ? 6.362 6.311 -0.428 1.00 95.75 91 GLU A N 1
ATOM 715 C CA . GLU A 1 91 ? 5.894 5.502 -1.549 1.00 95.75 91 GLU A CA 1
ATOM 716 C C . GLU A 1 91 ? 6.691 4.209 -1.695 1.00 95.75 91 GLU A C 1
ATOM 718 O O . GLU A 1 91 ? 7.828 4.104 -1.235 1.00 95.75 91 GLU A O 1
ATOM 723 N N . GLY A 1 92 ? 6.085 3.228 -2.357 1.00 96.69 92 GLY A N 1
ATOM 724 C CA . GLY A 1 92 ? 6.758 1.997 -2.746 1.00 96.69 92 GLY A CA 1
ATOM 725 C C . GLY A 1 92 ? 5.793 0.928 -3.237 1.00 96.69 92 GLY A C 1
ATOM 726 O O . GLY A 1 92 ? 4.575 1.118 -3.259 1.00 96.69 92 GLY A O 1
ATOM 727 N N . ILE A 1 93 ? 6.349 -0.220 -3.613 1.00 97.12 93 ILE A N 1
ATOM 728 C CA . ILE A 1 93 ? 5.573 -1.396 -4.013 1.00 97.12 93 ILE A CA 1
ATOM 729 C C . ILE A 1 93 ? 5.217 -2.208 -2.773 1.00 97.12 93 ILE A C 1
ATOM 731 O O . ILE A 1 93 ? 6.101 -2.566 -1.998 1.00 97.12 93 ILE A O 1
ATOM 735 N N . ILE A 1 94 ? 3.938 -2.517 -2.575 1.00 96.94 94 ILE A N 1
ATOM 736 C CA . ILE A 1 94 ? 3.507 -3.317 -1.428 1.00 96.94 94 ILE A CA 1
ATOM 737 C C . ILE A 1 94 ? 3.841 -4.805 -1.604 1.00 96.94 94 ILE A C 1
ATOM 739 O O . ILE A 1 94 ? 3.584 -5.400 -2.652 1.00 96.94 94 ILE A O 1
ATOM 743 N N . GLU A 1 95 ? 4.369 -5.400 -0.536 1.00 96.81 95 GLU A N 1
ATOM 744 C CA . GLU A 1 95 ? 4.533 -6.842 -0.350 1.00 96.81 95 GLU A CA 1
ATOM 745 C C . GLU A 1 95 ? 3.820 -7.262 0.942 1.00 96.81 95 GLU A C 1
ATOM 747 O O . GLU A 1 95 ? 4.136 -6.778 2.032 1.00 96.81 95 GLU A O 1
ATOM 752 N N . ILE A 1 96 ? 2.840 -8.148 0.828 1.00 96.50 96 ILE A N 1
ATOM 753 C CA . ILE A 1 96 ? 1.954 -8.618 1.884 1.00 96.50 96 ILE A CA 1
ATOM 754 C C . ILE A 1 96 ? 2.480 -9.956 2.395 1.00 96.50 96 ILE A C 1
ATOM 756 O O . ILE A 1 96 ? 2.632 -10.942 1.683 1.00 96.50 96 ILE A O 1
ATOM 760 N N . SER A 1 97 ? 2.725 -10.013 3.697 1.00 94.69 97 SER A N 1
ATOM 761 C CA . SER A 1 97 ? 3.057 -11.250 4.390 1.00 94.69 97 SER A CA 1
ATOM 762 C C . SER A 1 97 ? 1.795 -12.084 4.633 1.00 94.69 97 SER A C 1
ATOM 764 O O . SER A 1 97 ? 0.706 -11.543 4.818 1.00 94.69 97 SER A O 1
ATOM 766 N N . GLY A 1 98 ? 1.929 -13.406 4.779 1.00 92.50 98 GLY A N 1
ATOM 767 C CA . GLY A 1 98 ? 0.796 -14.322 5.011 1.00 92.50 98 GLY A CA 1
ATOM 768 C C . GLY A 1 98 ? -0.051 -14.040 6.267 1.00 92.50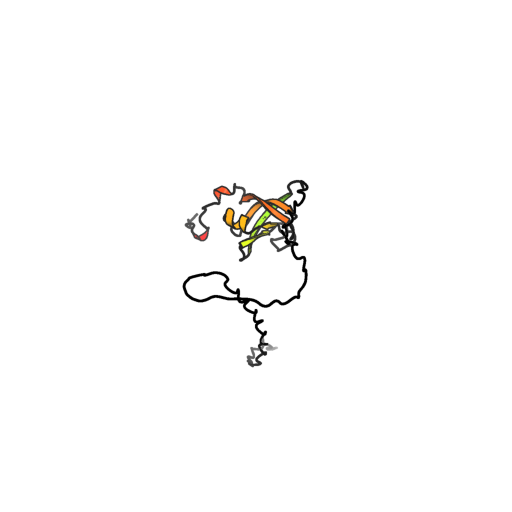 98 GLY A C 1
ATOM 769 O O . GLY A 1 98 ? -1.116 -14.621 6.446 1.00 92.50 98 GLY A O 1
ATOM 770 N N . LYS A 1 99 ? 0.388 -13.130 7.144 1.00 92.75 99 LYS A N 1
ATOM 771 C CA . LYS A 1 99 ? -0.384 -12.631 8.298 1.00 92.75 99 LYS A CA 1
ATOM 772 C C . LYS A 1 99 ? -1.287 -11.429 7.960 1.00 92.75 99 LYS A C 1
ATOM 774 O O . LYS A 1 99 ? -1.973 -10.918 8.845 1.00 92.75 99 LYS A O 1
ATOM 779 N N . GLY A 1 100 ? -1.291 -10.972 6.708 1.00 94.25 100 GLY A N 1
ATOM 780 C CA . GLY A 1 100 ? -2.133 -9.892 6.189 1.00 94.25 100 GLY A CA 1
ATOM 781 C C . GLY A 1 100 ? -1.605 -8.476 6.420 1.00 94.25 100 GLY A C 1
ATOM 782 O O . GLY A 1 100 ? -2.280 -7.530 6.040 1.00 94.25 100 GLY A O 1
ATOM 783 N N . PHE A 1 101 ? -0.438 -8.312 7.044 1.00 95.94 101 PHE A N 1
ATOM 784 C CA . PHE A 1 101 ? 0.298 -7.042 7.046 1.00 95.94 101 PHE A CA 1
ATOM 785 C C . PHE A 1 101 ? 1.291 -7.024 5.887 1.00 95.94 101 PHE A C 1
ATOM 787 O O . PHE A 1 101 ? 1.658 -8.088 5.392 1.00 95.94 101 PHE A O 1
ATOM 794 N N . GLY A 1 102 ? 1.775 -5.847 5.506 1.00 96.12 102 GLY A N 1
ATOM 795 C CA . GLY A 1 102 ? 2.764 -5.729 4.438 1.00 96.12 102 GLY A CA 1
ATOM 796 C C . GLY A 1 102 ? 3.839 -4.690 4.707 1.00 96.12 102 GLY A C 1
ATOM 797 O O . GLY A 1 102 ? 3.817 -4.004 5.730 1.00 96.12 102 GLY A O 1
ATOM 798 N N . PHE A 1 103 ? 4.770 -4.587 3.769 1.00 96.94 103 PHE A N 1
ATOM 799 C CA . PHE A 1 103 ? 5.801 -3.559 3.732 1.00 96.94 103 PHE A CA 1
ATOM 800 C C . PHE A 1 103 ? 5.837 -2.912 2.351 1.00 96.94 103 PHE A C 1
ATOM 802 O O . PHE A 1 103 ? 5.661 -3.603 1.348 1.00 96.94 103 PHE A O 1
ATOM 809 N N . LEU A 1 104 ? 6.065 -1.599 2.295 1.00 96.94 104 LEU A N 1
ATOM 810 C CA . LEU A 1 104 ? 6.353 -0.913 1.036 1.00 96.94 104 LEU A CA 1
ATOM 811 C C . LEU A 1 104 ? 7.847 -1.021 0.737 1.00 96.94 104 LEU A C 1
ATOM 813 O O . LEU A 1 104 ? 8.680 -0.565 1.521 1.00 96.94 104 LEU A O 1
ATOM 817 N N . ARG A 1 105 ? 8.167 -1.633 -0.400 1.00 96.38 105 ARG A N 1
ATOM 818 C CA . ARG A 1 105 ? 9.518 -1.812 -0.922 1.00 96.38 105 ARG A CA 1
ATOM 819 C C . ARG A 1 105 ? 9.893 -0.646 -1.824 1.00 96.38 105 ARG A C 1
ATOM 821 O O . ARG A 1 105 ? 9.137 -0.280 -2.726 1.00 96.38 105 ARG A O 1
ATOM 828 N N . ASP A 1 106 ? 11.086 -0.108 -1.609 1.00 93.75 106 ASP A N 1
ATOM 829 C CA . ASP A 1 106 ? 11.626 0.990 -2.407 1.00 93.75 106 ASP A CA 1
ATOM 830 C C . ASP A 1 106 ? 12.366 0.441 -3.648 1.00 93.75 106 ASP A C 1
ATOM 832 O O . ASP A 1 106 ? 13.306 -0.357 -3.497 1.00 93.75 106 ASP A O 1
ATOM 836 N N . PRO A 1 107 ? 12.008 0.861 -4.879 1.00 91.56 107 PRO A N 1
ATOM 837 C CA . PRO A 1 107 ? 12.753 0.482 -6.082 1.00 91.56 107 PRO A CA 1
ATOM 838 C C . PRO A 1 107 ? 14.214 0.945 -6.051 1.00 91.56 107 PRO A C 1
ATOM 840 O O . PRO A 1 107 ? 15.071 0.276 -6.624 1.00 91.56 107 PRO A O 1
ATOM 843 N N . LYS A 1 108 ? 14.542 2.031 -5.334 1.00 92.44 108 LYS A N 1
ATOM 844 C CA . LYS A 1 108 ? 15.928 2.517 -5.187 1.00 92.44 108 LYS A CA 1
ATOM 845 C C . LYS A 1 108 ? 16.829 1.519 -4.457 1.00 92.44 108 LYS A C 1
ATOM 847 O O . LYS A 1 108 ? 18.049 1.630 -4.523 1.00 92.44 108 LYS A O 1
ATOM 852 N N . ARG A 1 109 ? 16.234 0.558 -3.744 1.00 91.69 109 ARG A N 1
ATOM 853 C CA . ARG A 1 109 ? 16.925 -0.483 -2.971 1.00 91.69 109 ARG A CA 1
ATOM 854 C C . ARG A 1 109 ? 16.748 -1.871 -3.584 1.00 91.69 109 ARG A C 1
ATOM 856 O O . ARG A 1 109 ? 16.902 -2.867 -2.882 1.00 91.69 109 ARG A O 1
ATOM 863 N N . ASN A 1 110 ? 16.399 -1.948 -4.871 1.00 93.06 110 ASN A N 1
ATOM 864 C CA . ASN A 1 110 ? 16.152 -3.198 -5.595 1.00 93.06 110 ASN A CA 1
ATOM 865 C C . ASN A 1 110 ? 15.124 -4.111 -4.902 1.00 93.06 110 ASN A C 1
ATOM 867 O O . ASN A 1 110 ? 15.249 -5.332 -4.959 1.00 93.06 110 ASN A O 1
ATOM 871 N N . PHE A 1 111 ? 14.138 -3.526 -4.211 1.00 92.75 111 PHE A N 1
ATOM 872 C CA . PHE A 1 111 ? 13.104 -4.257 -3.468 1.00 92.75 111 PHE A CA 1
ATOM 873 C C . PHE A 1 111 ? 13.634 -5.188 -2.363 1.00 92.75 111 PHE A C 1
ATOM 875 O O . PHE A 1 111 ? 12.912 -6.054 -1.870 1.00 92.75 111 PHE A O 1
ATOM 882 N N . VAL A 1 112 ? 14.891 -5.007 -1.948 1.00 93.69 112 VAL A N 1
ATOM 883 C CA . VAL A 1 112 ? 15.485 -5.769 -0.849 1.00 93.69 112 VAL A CA 1
ATOM 884 C C . VAL A 1 112 ? 14.829 -5.345 0.456 1.00 93.69 112 VAL A C 1
ATOM 886 O O . VAL A 1 112 ? 14.607 -4.158 0.691 1.00 93.69 112 VAL A O 1
ATOM 889 N N . GLN A 1 113 ? 14.547 -6.317 1.324 1.00 92.88 113 GLN A N 1
ATOM 890 C CA . GLN A 1 113 ? 13.936 -6.034 2.617 1.00 92.88 113 GLN A CA 1
ATOM 891 C C . GLN A 1 113 ? 14.875 -5.197 3.478 1.00 92.88 113 GLN A C 1
ATOM 893 O O . GLN A 1 113 ? 15.991 -5.628 3.780 1.00 92.88 113 GLN A O 1
ATOM 898 N N . THR A 1 114 ? 14.417 -4.023 3.911 1.00 91.69 114 THR A N 1
ATOM 899 C CA . THR A 1 114 ? 15.197 -3.163 4.798 1.00 91.69 114 THR A CA 1
ATOM 900 C C . THR A 1 114 ? 14.416 -2.752 6.046 1.00 91.69 114 THR A C 1
ATOM 902 O O . THR A 1 114 ? 13.194 -2.633 6.011 1.00 91.69 114 THR A O 1
ATOM 905 N N . PRO A 1 115 ? 15.095 -2.461 7.173 1.00 90.56 115 PRO A N 1
ATOM 906 C CA . PRO A 1 115 ? 14.430 -1.961 8.382 1.00 90.56 115 PRO A CA 1
ATOM 907 C C . PRO A 1 115 ? 13.764 -0.584 8.224 1.00 90.56 115 PRO A C 1
ATOM 909 O O . PRO A 1 115 ? 13.097 -0.126 9.145 1.00 90.56 115 PRO A O 1
ATOM 912 N N . GLN A 1 116 ? 13.998 0.105 7.103 1.00 91.56 116 GLN A N 1
ATOM 913 C CA . GLN A 1 116 ? 13.390 1.403 6.797 1.00 91.56 116 GLN A CA 1
ATOM 914 C C . GLN A 1 116 ? 12.150 1.266 5.908 1.00 91.56 116 GLN A C 1
ATOM 916 O O . GLN A 1 116 ? 11.587 2.278 5.502 1.00 91.56 116 GLN A O 1
ATOM 921 N N . ASP A 1 117 ? 11.748 0.038 5.576 1.00 95.44 117 ASP A N 1
ATOM 922 C CA . ASP A 1 117 ? 10.562 -0.198 4.764 1.00 95.44 117 ASP A CA 1
ATOM 923 C C . ASP A 1 117 ? 9.312 0.201 5.550 1.00 95.44 117 ASP A C 1
ATOM 925 O O . ASP A 1 117 ? 9.194 -0.042 6.756 1.00 95.44 117 ASP A O 1
ATOM 929 N N . ILE A 1 118 ? 8.361 0.817 4.854 1.00 96.19 118 ILE A N 1
ATOM 930 C CA . ILE A 1 118 ? 7.165 1.361 5.492 1.00 96.19 118 ILE A CA 1
ATOM 931 C C . ILE A 1 118 ? 6.233 0.207 5.836 1.00 96.19 118 ILE A C 1
ATOM 933 O O . ILE A 1 118 ? 5.754 -0.506 4.955 1.00 96.19 118 ILE A O 1
ATOM 937 N N . PHE A 1 119 ? 5.946 0.037 7.120 1.00 96.62 119 PHE A N 1
ATOM 938 C CA . PHE A 1 119 ? 5.017 -0.969 7.605 1.00 96.62 119 PHE A CA 1
ATOM 939 C C . PHE A 1 119 ? 3.571 -0.601 7.260 1.00 96.62 119 PHE A C 1
ATOM 941 O O . PHE A 1 119 ? 3.097 0.496 7.565 1.00 96.62 119 PHE A O 1
ATOM 948 N N . VAL A 1 120 ? 2.839 -1.555 6.686 1.00 96.81 120 VAL A N 1
ATOM 949 C CA . VAL A 1 120 ? 1.419 -1.433 6.354 1.00 96.81 120 VAL A CA 1
ATOM 950 C C . VAL A 1 120 ? 0.605 -2.333 7.279 1.00 96.81 120 VAL A C 1
ATOM 952 O O . VAL A 1 120 ? 0.704 -3.562 7.249 1.00 96.81 120 VAL A O 1
ATOM 955 N N . THR A 1 121 ? -0.232 -1.703 8.103 1.00 96.06 121 THR A N 1
ATOM 956 C CA . THR A 1 121 ? -1.139 -2.373 9.043 1.00 96.06 121 THR A CA 1
ATOM 957 C C . THR A 1 121 ? -2.115 -3.295 8.297 1.00 96.06 121 THR A C 1
ATOM 959 O O . THR A 1 121 ? -2.631 -2.903 7.245 1.00 96.06 121 THR A O 1
ATOM 962 N N . PRO A 1 122 ? -2.465 -4.474 8.847 1.00 96.69 122 PRO A N 1
ATOM 963 C CA . PRO A 1 122 ? -3.403 -5.389 8.194 1.00 96.69 122 PRO A CA 1
ATOM 964 C C . PRO A 1 122 ? -4.792 -4.784 7.952 1.00 96.69 122 PRO A C 1
ATOM 966 O O . PRO A 1 122 ? -5.487 -5.181 7.019 1.00 96.69 122 PRO A O 1
ATOM 969 N N . ASP A 1 123 ? -5.193 -3.796 8.751 1.00 96.12 123 ASP A N 1
ATOM 970 C CA . ASP A 1 123 ? -6.458 -3.085 8.562 1.00 96.12 123 ASP A CA 1
ATOM 971 C C . ASP A 1 123 ? -6.469 -2.252 7.278 1.00 96.12 123 ASP A C 1
ATOM 973 O O . ASP A 1 123 ? -7.486 -2.211 6.592 1.00 96.12 123 ASP A O 1
ATOM 977 N N . ILE A 1 124 ? -5.339 -1.631 6.915 1.00 95.25 124 ILE A N 1
ATOM 978 C CA . ILE A 1 124 ? -5.206 -0.875 5.661 1.00 95.25 124 ILE A CA 1
ATOM 979 C C . ILE A 1 124 ? -5.248 -1.841 4.476 1.00 95.25 124 ILE A C 1
ATOM 981 O O . ILE A 1 124 ? -6.003 -1.610 3.532 1.00 95.25 124 ILE A O 1
ATOM 985 N N . VAL A 1 125 ? -4.500 -2.948 4.561 1.00 95.69 125 VAL A N 1
ATOM 986 C CA . VAL A 1 125 ? -4.479 -3.994 3.526 1.00 95.69 125 VAL A CA 1
ATOM 987 C C . VAL A 1 125 ? -5.894 -4.496 3.238 1.00 95.69 125 VAL A C 1
ATOM 989 O O . VAL A 1 125 ? -6.323 -4.506 2.089 1.00 95.69 125 VAL A O 1
ATOM 992 N N . ARG A 1 126 ? -6.661 -4.842 4.278 1.00 93.44 126 ARG A N 1
ATOM 993 C CA . ARG A 1 126 ? -8.030 -5.356 4.120 1.00 93.44 126 ARG A CA 1
ATOM 994 C C . ARG A 1 126 ? -9.019 -4.289 3.662 1.00 93.44 126 ARG A C 1
ATOM 996 O O . ARG A 1 126 ? -9.840 -4.569 2.798 1.00 93.44 126 ARG A O 1
ATOM 1003 N N . ARG A 1 127 ? -8.950 -3.076 4.222 1.00 92.62 127 ARG A N 1
ATOM 1004 C CA . ARG A 1 127 ? -9.897 -1.988 3.920 1.00 92.62 127 ARG A CA 1
ATOM 1005 C C . ARG A 1 127 ? -9.852 -1.569 2.454 1.00 92.62 127 ARG A C 1
ATOM 1007 O O . ARG A 1 127 ? -10.897 -1.289 1.879 1.00 92.62 127 ARG A O 1
ATOM 1014 N N . PHE A 1 128 ? -8.659 -1.507 1.870 1.00 92.94 128 PHE A N 1
ATOM 1015 C CA . PHE A 1 128 ? -8.471 -1.099 0.477 1.00 92.94 128 PHE A CA 1
ATOM 1016 C C . PHE A 1 128 ? -8.279 -2.281 -0.480 1.00 92.94 128 PHE A C 1
ATOM 1018 O O . PHE A 1 128 ? -8.025 -2.059 -1.659 1.00 92.94 128 PHE A O 1
ATOM 1025 N N . GLY A 1 129 ? -8.408 -3.523 0.006 1.00 92.44 129 GLY A N 1
ATOM 1026 C CA . GLY A 1 129 ? -8.241 -4.727 -0.810 1.00 92.44 129 GLY A CA 1
ATOM 1027 C C . GLY A 1 129 ? -6.865 -4.804 -1.470 1.00 92.44 129 GLY A C 1
ATOM 1028 O O . GLY A 1 129 ? -6.771 -5.142 -2.649 1.00 92.44 129 GLY A O 1
ATOM 1029 N N . LEU A 1 130 ? -5.810 -4.431 -0.735 1.00 93.94 130 LEU A N 1
ATOM 1030 C CA . LEU A 1 130 ? -4.470 -4.357 -1.301 1.00 93.94 130 LEU A CA 1
ATOM 1031 C C . LEU A 1 130 ? -3.949 -5.745 -1.685 1.00 93.94 130 LEU A C 1
ATOM 1033 O O . LEU A 1 130 ? -4.200 -6.729 -0.990 1.00 93.94 130 LEU A O 1
ATOM 1037 N N . ARG A 1 131 ? -3.205 -5.799 -2.790 1.00 93.38 131 ARG A N 1
ATOM 1038 C CA . ARG A 1 131 ? -2.537 -6.986 -3.330 1.00 93.38 131 ARG A CA 1
ATOM 1039 C C . ARG A 1 131 ? -1.064 -6.681 -3.576 1.00 93.38 131 ARG A C 1
ATOM 1041 O O . ARG A 1 131 ? -0.704 -5.517 -3.749 1.00 93.38 131 ARG A O 1
ATOM 1048 N N . ASP A 1 132 ? -0.249 -7.726 -3.614 1.00 94.94 132 ASP A N 1
ATOM 1049 C CA . ASP A 1 132 ? 1.179 -7.615 -3.908 1.00 94.94 132 ASP A CA 1
ATOM 1050 C C . ASP A 1 132 ? 1.431 -6.958 -5.262 1.00 94.94 132 ASP A C 1
ATOM 1052 O O . ASP A 1 132 ? 0.676 -7.149 -6.218 1.00 94.94 132 ASP A O 1
ATOM 1056 N N . GLY A 1 133 ? 2.503 -6.172 -5.340 1.00 94.00 133 GLY A N 1
ATOM 1057 C CA . GLY A 1 133 ? 2.918 -5.530 -6.587 1.00 94.00 133 GLY A CA 1
ATOM 1058 C C . GLY A 1 133 ? 2.226 -4.199 -6.887 1.00 94.00 133 GLY A C 1
ATOM 1059 O O . GLY A 1 133 ? 2.553 -3.565 -7.886 1.00 94.00 133 GLY A O 1
ATOM 1060 N N . MET A 1 134 ? 1.304 -3.733 -6.039 1.00 95.00 134 MET A N 1
ATOM 1061 C CA . MET A 1 134 ? 0.687 -2.416 -6.215 1.00 95.00 134 MET A CA 1
ATOM 1062 C C . MET A 1 134 ? 1.587 -1.295 -5.687 1.00 95.00 134 MET A C 1
ATOM 1064 O O . MET A 1 134 ? 2.177 -1.406 -4.612 1.00 95.00 134 MET A O 1
ATOM 1068 N N . TRP A 1 135 ? 1.649 -0.192 -6.425 1.00 96.50 135 TRP A N 1
ATOM 1069 C CA . TRP A 1 135 ? 2.316 1.035 -6.015 1.00 96.50 135 TRP A CA 1
ATOM 1070 C C . TRP A 1 135 ? 1.432 1.807 -5.045 1.00 96.50 135 TRP A C 1
ATOM 1072 O O . TRP A 1 135 ? 0.298 2.153 -5.373 1.00 96.50 135 TRP A O 1
ATOM 1082 N N . ILE A 1 136 ? 1.940 2.091 -3.855 1.00 97.25 136 ILE A N 1
ATOM 1083 C CA . ILE A 1 136 ? 1.211 2.804 -2.811 1.00 97.25 136 ILE A CA 1
ATOM 1084 C C . ILE A 1 136 ? 1.932 4.109 -2.524 1.00 97.25 136 ILE A C 1
ATOM 1086 O O . ILE A 1 136 ? 3.150 4.116 -2.371 1.00 97.25 136 ILE A O 1
ATOM 1090 N N . TYR A 1 137 ? 1.170 5.190 -2.393 1.00 96.88 137 TYR A N 1
ATOM 1091 C CA . TYR A 1 137 ? 1.651 6.465 -1.875 1.00 96.88 137 TYR A CA 1
ATOM 1092 C C . TYR A 1 137 ? 0.740 6.936 -0.747 1.00 96.88 137 TYR A C 1
ATOM 1094 O O . TYR A 1 137 ? -0.493 6.823 -0.818 1.00 96.88 137 TYR A O 1
ATOM 1102 N N . GLY A 1 138 ? 1.340 7.452 0.321 1.00 96.19 138 GLY A N 1
ATOM 1103 C CA . GLY A 1 138 ? 0.578 7.903 1.469 1.00 96.19 138 GLY A CA 1
ATOM 1104 C C . GLY A 1 138 ? 1.389 8.585 2.555 1.00 96.19 138 GLY A C 1
ATOM 1105 O O . GLY A 1 138 ? 2.602 8.759 2.464 1.00 96.19 138 GLY A O 1
ATOM 1106 N N . GLU A 1 139 ? 0.665 8.977 3.593 1.00 96.25 139 GLU A N 1
ATOM 1107 C CA . GLU A 1 139 ? 1.212 9.573 4.802 1.00 96.25 139 GLU A CA 1
ATOM 1108 C C . GLU A 1 139 ? 1.771 8.480 5.714 1.00 96.25 139 GLU A C 1
ATOM 1110 O O . GLU A 1 139 ? 1.186 7.404 5.892 1.00 96.25 139 GLU A O 1
ATOM 1115 N N . THR A 1 140 ? 2.917 8.774 6.303 1.00 95.00 140 THR A N 1
ATOM 1116 C CA . THR A 1 140 ? 3.700 7.889 7.143 1.00 95.00 140 THR A CA 1
ATOM 1117 C C . THR A 1 140 ? 4.023 8.572 8.462 1.00 95.00 140 THR A C 1
ATOM 1119 O O . THR A 1 140 ? 4.091 9.794 8.571 1.00 95.00 140 THR A O 1
ATOM 1122 N N . ARG A 1 141 ? 4.214 7.761 9.498 1.00 93.56 141 ARG A N 1
ATOM 1123 C CA . ARG A 1 141 ? 4.641 8.208 10.820 1.00 93.56 141 ARG A CA 1
ATOM 1124 C C . ARG A 1 141 ? 5.677 7.244 11.369 1.00 93.56 141 ARG A C 1
ATOM 1126 O O . ARG A 1 141 ? 5.630 6.045 11.099 1.00 93.56 141 ARG A O 1
ATOM 1133 N N . ARG A 1 142 ? 6.579 7.743 12.212 1.00 92.31 142 ARG A N 1
ATOM 1134 C CA . ARG A 1 142 ? 7.466 6.891 13.014 1.00 92.31 142 ARG A CA 1
ATOM 1135 C C . ARG A 1 142 ? 6.644 6.085 14.023 1.00 92.31 142 ARG A C 1
ATOM 1137 O O . ARG A 1 142 ? 6.098 6.644 14.973 1.00 92.31 142 ARG A O 1
ATOM 1144 N N . GLY A 1 143 ? 6.539 4.782 13.786 1.00 88.00 143 GLY A N 1
ATOM 1145 C CA . GLY A 1 143 ? 5.931 3.811 14.689 1.00 88.00 143 GLY A CA 1
ATOM 1146 C C . GLY A 1 143 ? 6.973 3.077 15.537 1.00 88.00 143 GLY A C 1
ATOM 1147 O O . GLY A 1 143 ? 8.172 3.344 15.476 1.00 88.00 143 GLY A O 1
ATOM 1148 N N . SER A 1 144 ? 6.516 2.091 16.310 1.00 87.00 144 SER A N 1
ATOM 1149 C CA . SER A 1 144 ? 7.371 1.297 17.208 1.00 87.00 144 SER A CA 1
ATOM 1150 C C . SER A 1 144 ? 8.365 0.377 16.489 1.00 87.00 144 SER A C 1
ATOM 1152 O O . SER A 1 144 ? 9.349 -0.047 17.088 1.00 87.00 144 SER A O 1
ATOM 1154 N N . ARG A 1 145 ? 8.114 0.052 15.214 1.00 85.56 145 ARG A N 1
ATOM 1155 C CA . ARG A 1 145 ? 8.935 -0.863 14.398 1.00 85.56 145 ARG A CA 1
ATOM 1156 C C . ARG A 1 145 ? 9.600 -0.187 13.196 1.00 85.56 145 ARG A C 1
ATOM 1158 O O . ARG A 1 145 ? 10.073 -0.889 12.312 1.00 85.56 145 ARG A O 1
ATOM 1165 N N . GLY A 1 146 ? 9.618 1.145 13.159 1.00 91.44 146 GLY A N 1
ATOM 1166 C CA . GLY A 1 146 ? 10.074 1.926 12.007 1.00 91.44 146 GLY A CA 1
ATOM 1167 C C . GLY A 1 146 ? 8.951 2.767 11.389 1.00 91.44 146 GLY A C 1
ATOM 1168 O O . GLY A 1 146 ? 7.942 3.019 12.057 1.00 91.44 146 GLY A O 1
ATOM 1169 N N . PRO A 1 147 ? 9.120 3.238 10.143 1.00 94.94 147 PRO A N 1
ATOM 1170 C CA . PRO A 1 147 ? 8.095 3.994 9.430 1.00 94.94 147 PRO A CA 1
ATOM 1171 C C . PRO A 1 147 ? 6.822 3.159 9.252 1.00 94.94 147 PRO A C 1
ATOM 1173 O O . PRO A 1 147 ? 6.886 1.982 8.909 1.00 94.94 147 PRO A O 1
ATOM 1176 N N . GLN A 1 148 ? 5.657 3.753 9.486 1.00 95.75 148 GLN A N 1
ATOM 1177 C CA . GLN A 1 148 ? 4.356 3.098 9.378 1.00 95.75 148 GLN A CA 1
ATOM 1178 C C . GLN A 1 148 ? 3.398 3.959 8.562 1.00 95.75 148 GLN A C 1
ATOM 1180 O O . GLN A 1 148 ? 3.292 5.159 8.798 1.00 95.75 148 GLN A O 1
ATOM 1185 N N . LEU A 1 149 ? 2.664 3.333 7.643 1.00 96.06 149 LEU A N 1
ATOM 1186 C CA . LEU A 1 149 ? 1.631 3.986 6.846 1.00 96.06 149 LEU A CA 1
ATOM 1187 C C . LEU A 1 149 ? 0.412 4.305 7.726 1.00 96.06 149 LEU A C 1
ATOM 1189 O O . LEU A 1 149 ? -0.190 3.401 8.315 1.00 96.06 149 LEU A O 1
ATOM 1193 N N . THR A 1 150 ? 0.042 5.582 7.807 1.00 94.56 150 THR A N 1
ATOM 1194 C CA . THR A 1 150 ? -1.124 6.065 8.566 1.00 94.56 150 THR A CA 1
ATOM 1195 C C . THR A 1 150 ? -2.322 6.289 7.655 1.00 94.56 150 THR A C 1
ATOM 1197 O O . THR A 1 150 ? -3.434 5.864 7.978 1.00 94.56 150 THR A O 1
ATOM 1200 N N . LYS A 1 151 ? -2.100 6.909 6.492 1.00 94.88 151 LYS A N 1
ATOM 1201 C CA . LYS A 1 151 ? -3.151 7.243 5.531 1.00 94.88 151 LYS A CA 1
ATOM 1202 C C . LYS A 1 151 ? -2.710 6.910 4.115 1.00 94.88 151 LYS A C 1
ATOM 1204 O O . LYS A 1 151 ? -1.688 7.391 3.643 1.00 94.88 151 LYS A O 1
ATOM 1209 N N . LEU A 1 152 ? -3.520 6.117 3.423 1.00 95.69 152 LEU A N 1
ATOM 1210 C CA . LEU A 1 152 ? -3.315 5.800 2.014 1.00 95.69 152 LEU A CA 1
ATOM 1211 C C . LEU A 1 152 ? -3.908 6.926 1.156 1.00 95.69 152 LEU A C 1
ATOM 1213 O O . LEU A 1 152 ? -5.083 7.256 1.325 1.00 95.69 152 LEU A O 1
ATOM 1217 N N . LEU A 1 153 ? -3.104 7.515 0.267 1.00 95.38 153 LEU A N 1
ATOM 1218 C CA . LEU A 1 153 ? -3.532 8.598 -0.623 1.00 95.38 153 LEU A CA 1
ATOM 1219 C C . LEU A 1 153 ? -3.852 8.081 -2.022 1.00 95.38 153 LEU A C 1
ATOM 1221 O O . LEU A 1 153 ? -4.944 8.342 -2.518 1.00 95.38 153 LEU A O 1
ATOM 1225 N N . THR A 1 154 ? -2.938 7.328 -2.637 1.00 96.00 154 THR A N 1
ATOM 1226 C CA . THR A 1 154 ? -3.133 6.782 -3.987 1.00 96.00 154 THR A CA 1
ATOM 1227 C C . THR A 1 154 ? -2.624 5.347 -4.113 1.00 96.00 154 THR A C 1
ATOM 1229 O O . THR A 1 154 ? -1.723 4.911 -3.391 1.00 96.00 154 THR A O 1
ATOM 1232 N N . ILE A 1 155 ? -3.238 4.608 -5.039 1.00 96.00 155 ILE A N 1
ATOM 1233 C CA . ILE A 1 155 ? -2.866 3.253 -5.458 1.00 96.00 155 ILE A CA 1
ATOM 1234 C C . ILE A 1 155 ? -2.604 3.312 -6.966 1.00 96.00 155 ILE A C 1
ATOM 1236 O O . ILE A 1 155 ? -3.491 3.696 -7.723 1.00 96.00 155 ILE A O 1
ATOM 1240 N N . ASN A 1 156 ? -1.390 2.977 -7.410 1.00 94.25 156 ASN A N 1
ATOM 1241 C CA . ASN A 1 156 ? -0.941 3.072 -8.809 1.00 94.25 156 ASN A CA 1
ATOM 1242 C C . ASN A 1 156 ? -1.278 4.423 -9.473 1.00 94.25 156 ASN A C 1
ATOM 1244 O O . ASN A 1 156 ? -1.634 4.477 -10.646 1.00 94.25 156 ASN A O 1
ATOM 1248 N N . GLY A 1 157 ? -1.204 5.516 -8.710 1.00 93.00 157 GLY A N 1
ATOM 1249 C CA . GLY A 1 157 ? -1.503 6.862 -9.204 1.00 93.00 157 GLY A CA 1
ATOM 1250 C C . GLY A 1 157 ? -2.989 7.237 -9.253 1.00 93.00 157 GLY A C 1
ATOM 1251 O O . GLY A 1 157 ? -3.289 8.373 -9.605 1.00 93.00 157 GLY A O 1
ATOM 1252 N N . GLU A 1 158 ? -3.916 6.357 -8.859 1.00 93.56 158 GLU A N 1
ATOM 1253 C CA . GLU A 1 158 ? -5.338 6.708 -8.741 1.00 93.56 158 GLU A CA 1
ATOM 1254 C C . GLU A 1 158 ? -5.860 6.652 -7.303 1.00 93.56 158 GLU A C 1
ATOM 1256 O O . GLU A 1 158 ? -5.197 6.173 -6.380 1.00 93.56 158 GLU A O 1
ATOM 1261 N N . GLU A 1 159 ? -7.079 7.152 -7.106 1.00 93.69 159 GLU A N 1
ATOM 1262 C CA . GLU A 1 159 ? -7.722 7.147 -5.800 1.00 93.69 159 GLU A CA 1
ATOM 1263 C C . GLU A 1 159 ? -8.094 5.718 -5.348 1.00 93.69 159 GLU A C 1
ATOM 1265 O O . GLU A 1 159 ? -8.607 4.919 -6.141 1.00 93.69 159 GLU A O 1
ATOM 1270 N N . PRO A 1 160 ? -7.932 5.403 -4.050 1.00 91.44 160 PRO A N 1
ATOM 1271 C CA . PRO A 1 160 ? -8.225 4.086 -3.495 1.00 91.44 160 PRO A CA 1
ATOM 1272 C C . PRO A 1 160 ? -9.631 3.521 -3.790 1.00 91.44 160 PRO A C 1
ATOM 1274 O O . PRO A 1 160 ? -9.735 2.309 -3.988 1.00 91.44 160 PRO A O 1
ATOM 1277 N N . PRO A 1 161 ? -10.721 4.323 -3.830 1.00 88.88 161 PRO A N 1
ATOM 1278 C CA . PRO A 1 161 ? -12.068 3.808 -4.075 1.00 88.88 161 PRO A CA 1
ATOM 1279 C C . PRO A 1 161 ? -12.223 3.084 -5.413 1.00 88.88 161 PRO A C 1
ATOM 1281 O O . PRO A 1 161 ? -13.009 2.149 -5.505 1.00 88.88 161 PRO A O 1
ATOM 1284 N N . LYS A 1 162 ? -11.454 3.461 -6.441 1.00 88.06 162 LYS A N 1
ATOM 1285 C CA . LYS A 1 162 ? -11.535 2.831 -7.767 1.00 88.06 162 LYS A CA 1
ATOM 1286 C C . LYS A 1 162 ? -11.006 1.399 -7.794 1.00 88.06 162 LYS A C 1
ATOM 1288 O O . LYS A 1 162 ? -11.396 0.617 -8.654 1.00 88.06 162 LYS A O 1
ATOM 1293 N N . TYR A 1 163 ? -10.128 1.059 -6.854 1.00 85.56 163 TYR A N 1
ATOM 1294 C CA . TYR A 1 163 ? -9.566 -0.283 -6.730 1.00 85.56 163 TYR A CA 1
ATOM 1295 C C . TYR A 1 163 ? -10.487 -1.238 -5.961 1.00 85.56 163 TYR A C 1
ATOM 1297 O O . TYR A 1 163 ? -10.323 -2.458 -6.048 1.00 85.56 163 TYR A O 1
ATOM 1305 N N . GLN A 1 164 ? -11.491 -0.709 -5.251 1.00 81.44 164 GLN A N 1
ATOM 1306 C CA . GLN A 1 164 ? -12.475 -1.517 -4.538 1.00 81.44 164 GLN A CA 1
ATOM 1307 C C . GLN A 1 164 ? -13.416 -2.190 -5.547 1.00 81.44 164 GLN A C 1
ATOM 1309 O O . GLN A 1 164 ? -14.243 -1.541 -6.179 1.00 81.44 164 GLN A O 1
ATOM 1314 N N . GLY A 1 165 ? -13.280 -3.508 -5.705 1.00 80.62 165 GLY A N 1
ATOM 1315 C CA . GLY A 1 165 ? -14.105 -4.307 -6.619 1.00 80.62 165 GLY A CA 1
ATOM 1316 C C . GLY A 1 165 ? -13.459 -4.624 -7.970 1.00 80.62 165 GLY A C 1
ATOM 1317 O O . GLY A 1 165 ? -14.104 -5.245 -8.814 1.00 80.62 165 GLY A O 1
ATOM 1318 N N . LEU A 1 166 ? -12.189 -4.260 -8.186 1.00 85.31 166 LEU A N 1
ATOM 1319 C CA . LEU A 1 166 ? -11.470 -4.707 -9.377 1.00 85.31 166 LEU A CA 1
ATOM 1320 C C . LEU A 1 166 ? -11.231 -6.217 -9.338 1.00 85.31 166 LEU A C 1
ATOM 1322 O O . LEU A 1 166 ? -10.641 -6.748 -8.385 1.00 85.31 166 LEU A O 1
ATOM 1326 N N . ARG A 1 167 ? -11.621 -6.879 -10.432 1.00 87.31 167 ARG A N 1
ATOM 1327 C CA . ARG A 1 167 ? -11.320 -8.292 -10.657 1.00 87.31 167 ARG A CA 1
ATOM 1328 C C . ARG A 1 167 ? -9.805 -8.528 -10.589 1.00 87.31 167 ARG A C 1
ATOM 1330 O O . ARG A 1 167 ? -9.043 -7.701 -11.104 1.00 87.31 167 ARG A O 1
ATOM 1337 N N . PRO A 1 168 ? -9.350 -9.604 -9.928 1.00 86.00 168 PRO A N 1
ATOM 1338 C CA . PRO A 1 168 ? -7.961 -10.035 -9.987 1.00 86.00 168 PRO A CA 1
ATOM 1339 C C . PRO A 1 168 ? -7.491 -10.210 -11.433 1.00 86.00 168 PRO A C 1
ATOM 1341 O O . PRO A 1 168 ? -8.282 -10.542 -12.314 1.00 86.00 168 PRO A O 1
ATOM 1344 N N . PHE A 1 169 ? -6.191 -10.024 -11.665 1.00 86.81 169 PHE A N 1
ATOM 1345 C CA . PHE A 1 169 ? -5.593 -10.173 -12.995 1.00 86.81 169 PHE A CA 1
ATOM 1346 C C . PHE A 1 169 ? -5.873 -11.552 -13.618 1.00 86.81 169 PHE A C 1
ATOM 1348 O O . PHE A 1 169 ? -6.132 -11.647 -14.812 1.00 86.81 169 PHE A O 1
ATOM 1355 N N . GLU A 1 170 ? -5.895 -12.600 -12.795 1.00 86.62 170 GLU A N 1
ATOM 1356 C CA . GLU A 1 170 ? -6.143 -13.990 -13.204 1.00 86.62 170 GLU A CA 1
ATOM 1357 C C . GLU A 1 170 ? -7.539 -14.219 -13.809 1.00 86.62 170 GLU A C 1
ATOM 1359 O O . GLU A 1 170 ? -7.732 -15.157 -14.576 1.00 86.62 170 GLU A O 1
ATOM 1364 N N . GLU A 1 171 ? -8.514 -13.360 -13.496 1.00 89.94 171 GLU A N 1
ATOM 1365 C CA . GLU A 1 171 ? -9.888 -13.447 -14.012 1.00 89.94 171 GLU A CA 1
ATOM 1366 C C . GLU A 1 171 ? -10.110 -12.597 -15.273 1.00 89.94 171 GLU A C 1
ATOM 1368 O O . GLU A 1 171 ? -11.220 -12.549 -15.819 1.00 89.94 171 GLU A O 1
ATOM 1373 N N . LEU A 1 172 ? -9.087 -11.868 -15.722 1.00 90.19 172 LEU A N 1
ATOM 1374 C CA . LEU A 1 172 ? -9.190 -11.042 -16.914 1.00 90.19 172 LEU A CA 1
ATOM 1375 C C . LEU A 1 172 ? -9.150 -11.913 -18.170 1.00 90.19 172 LEU A C 1
ATOM 1377 O O . LEU A 1 172 ? -8.416 -12.892 -18.274 1.00 90.19 172 LEU A O 1
ATOM 1381 N N . THR A 1 173 ? -9.953 -11.532 -19.157 1.00 89.38 173 THR A N 1
ATOM 1382 C CA . THR A 1 173 ? -9.986 -12.217 -20.447 1.00 89.38 173 THR A CA 1
ATOM 1383 C C . THR A 1 173 ? -8.770 -11.813 -21.277 1.00 89.38 173 THR A C 1
ATOM 1385 O O . THR A 1 173 ? -8.565 -10.630 -21.543 1.00 89.38 173 THR A O 1
ATOM 1388 N N . THR A 1 174 ? -7.974 -12.792 -21.707 1.00 92.44 174 THR A N 1
ATOM 1389 C CA . THR A 1 174 ? -6.865 -12.574 -22.642 1.00 92.44 174 THR A CA 1
ATOM 1390 C C . THR A 1 174 ? -7.394 -12.175 -24.020 1.00 92.44 174 THR A C 1
ATOM 1392 O O . THR A 1 174 ? -8.304 -12.814 -24.547 1.00 92.44 174 THR A O 1
ATOM 1395 N N . ILE A 1 175 ? -6.798 -11.143 -24.617 1.00 91.81 175 ILE A N 1
ATOM 1396 C CA . ILE A 1 175 ? -7.065 -10.700 -25.992 1.00 91.81 175 ILE A CA 1
ATOM 1397 C C . ILE A 1 175 ? -5.765 -10.732 -26.807 1.00 91.81 175 ILE A C 1
ATOM 1399 O O . ILE A 1 175 ? -4.683 -10.591 -26.238 1.00 91.81 175 ILE A O 1
ATOM 1403 N N . ASN A 1 176 ? -5.866 -10.944 -28.121 1.00 83.94 176 ASN A N 1
ATOM 1404 C CA . ASN A 1 176 ? -4.721 -10.917 -29.039 1.00 83.94 176 ASN A CA 1
ATOM 1405 C C . ASN A 1 176 ? -4.502 -9.472 -29.546 1.00 83.94 176 ASN A C 1
ATOM 1407 O O . ASN A 1 176 ? -5.505 -8.862 -29.930 1.00 83.94 176 ASN A O 1
ATOM 1411 N N . PRO A 1 177 ? -3.271 -8.921 -29.511 1.00 85.62 177 PRO A N 1
ATOM 1412 C CA . PRO A 1 177 ? -2.972 -7.565 -29.987 1.00 85.62 177 PRO A CA 1
ATOM 1413 C C . PRO A 1 177 ? -3.117 -7.377 -31.503 1.00 85.62 177 PRO A C 1
ATOM 1415 O O . PRO A 1 177 ? -3.007 -8.374 -32.256 1.00 85.62 177 PRO A O 1
#

Secondary structure (DSSP, 8-state):
--------PPPPP-----------------------------------------------------------------------PPPEEEEEEEEE-TTS-EEEEPGGGTT---TTSEEE-HHHHHHTT--TT-EEEEEEEEETTEEEEEEEEEETTB-GGGGTTPPPGGGSPP---

pLDDT: mean 71.73, std 22.67, range [34.47, 97.25]

Sequence (177 aa):
MDENNDENQPAPVETAADPALPEQRQHRPRRRFPRRRYRDRGGRFGGDNSNEPPNVGGDTGVETLDRQTREDAEAAPENAEQVQAEPEFGEGIIEISGKGFGFLRDPKRNFVQTPQDIFVTPDIVRRFGLRDGMWIYGETRRGSRGPQLTKLLTINGEEPPKYQGLRPFEELTTINP